Protein AF-A0A528FGC2-F1 (afdb_monomer_lite)

Secondary structure (DSSP, 8-state):
------HHHHHHHHHHHHHHHHHTT-EEEEE--HHHHHHHHTTSTTPPPPPGGG-TTTS---TTTEEEEEEE-TTS-EEEEEEEE-EEETTS-HHHHHHTTTTT-SSHHHHSPTT-------GGGGT--EEE-

pLDDT: mean 93.91, std 6.84, range [42.56, 98.06]

Foldseek 3Di:
DDPPQDPVNVVVVVVVVCVVCVVVQKHKDKFQPLVVVQVLQVPDPPGDHDALLSHPVFADSDPPFKMKMFIAGNVRHTPDIDIDGKDQQQPHFQQVCQQCVNSRGVDCVPRPDPPDGGGDPPPCSRVHHGIDD

Structure (mmCIF, N/CA/C/O backbone):
data_AF-A0A528FGC2-F1
#
_entry.id   AF-A0A528FGC2-F1
#
loop_
_atom_site.group_PDB
_atom_site.id
_atom_site.type_symbol
_atom_site.label_atom_id
_atom_site.label_alt_id
_atom_site.label_comp_id
_atom_site.label_asym_id
_atom_site.label_entity_id
_atom_site.label_seq_id
_atom_site.pdbx_PDB_ins_code
_atom_site.Cartn_x
_atom_site.Cartn_y
_atom_site.Cartn_z
_atom_site.occupancy
_atom_site.B_iso_or_equiv
_atom_site.auth_seq_id
_atom_site.auth_comp_id
_atom_site.auth_asym_id
_atom_site.auth_atom_id
_atom_site.pdbx_PDB_model_num
ATOM 1 N N . MET A 1 1 ? 25.909 4.427 17.693 1.00 42.56 1 MET A N 1
ATOM 2 C CA . MET A 1 1 ? 25.361 3.204 18.307 1.00 42.56 1 MET A CA 1
ATOM 3 C C . MET A 1 1 ? 23.872 3.265 18.046 1.00 42.56 1 MET A C 1
ATOM 5 O O . MET A 1 1 ? 23.234 4.181 18.540 1.00 42.56 1 MET A O 1
ATOM 9 N N . GLN A 1 2 ? 23.382 2.469 17.102 1.00 57.03 2 GLN A N 1
ATOM 10 C CA . GLN A 1 2 ? 21.981 2.506 16.699 1.00 57.03 2 GLN A CA 1
ATOM 11 C C . GLN A 1 2 ? 21.264 1.507 17.596 1.00 57.03 2 GLN A C 1
ATOM 13 O O . GLN A 1 2 ? 21.521 0.309 17.494 1.00 57.03 2 GLN A O 1
ATOM 18 N N . ASP A 1 3 ? 20.479 2.007 18.546 1.00 64.12 3 ASP A N 1
ATOM 19 C CA . ASP A 1 3 ? 19.674 1.143 19.399 1.00 64.12 3 ASP A CA 1
ATOM 20 C C . ASP A 1 3 ? 18.677 0.419 18.493 1.00 64.12 3 ASP A C 1
ATOM 22 O O . ASP A 1 3 ? 17.812 1.033 17.865 1.00 64.12 3 ASP A O 1
ATOM 26 N N . ASN A 1 4 ? 18.869 -0.891 18.346 1.00 78.75 4 ASN A N 1
ATOM 27 C CA . ASN A 1 4 ? 17.993 -1.719 17.536 1.00 78.75 4 ASN A CA 1
ATOM 28 C C . ASN A 1 4 ? 16.627 -1.767 18.221 1.00 78.75 4 ASN A C 1
ATOM 30 O O . ASN A 1 4 ? 16.470 -2.410 19.258 1.00 78.75 4 ASN A O 1
ATOM 34 N N . VAL A 1 5 ? 15.649 -1.078 17.633 1.00 87.88 5 VAL A N 1
ATOM 35 C CA . VAL A 1 5 ? 14.245 -1.157 18.039 1.00 87.88 5 VAL A CA 1
ATOM 36 C C . VAL A 1 5 ? 13.816 -2.625 17.996 1.00 87.88 5 VAL A C 1
ATOM 38 O O . VAL A 1 5 ? 13.922 -3.276 16.955 1.00 87.88 5 VAL A O 1
ATOM 41 N N . THR A 1 6 ? 13.343 -3.164 19.120 1.00 93.12 6 THR A N 1
ATOM 42 C CA . THR A 1 6 ? 12.902 -4.562 19.177 1.00 93.12 6 THR A CA 1
ATOM 43 C C . THR A 1 6 ? 11.455 -4.702 18.710 1.00 93.12 6 THR A C 1
ATOM 45 O O . THR A 1 6 ? 10.667 -3.756 18.765 1.00 93.12 6 THR A O 1
ATOM 48 N N . THR A 1 7 ? 11.051 -5.916 18.323 1.00 93.12 7 THR A N 1
ATOM 49 C CA . THR A 1 7 ? 9.637 -6.221 18.052 1.00 93.12 7 THR A CA 1
ATOM 50 C C . THR A 1 7 ? 8.745 -5.853 19.237 1.00 93.12 7 THR A C 1
ATOM 52 O O . THR A 1 7 ? 7.658 -5.325 19.032 1.00 93.12 7 THR A O 1
ATOM 55 N N . LEU A 1 8 ? 9.216 -6.058 20.474 1.00 94.38 8 LEU A N 1
ATOM 56 C CA . LEU A 1 8 ? 8.468 -5.694 21.675 1.00 94.38 8 LEU A CA 1
ATOM 57 C C . LEU A 1 8 ? 8.260 -4.176 21.786 1.00 94.38 8 LEU A C 1
ATOM 59 O O . LEU A 1 8 ? 7.176 -3.744 22.178 1.00 94.38 8 LEU A O 1
ATOM 63 N N . ASP A 1 9 ? 9.263 -3.370 21.435 1.00 94.88 9 ASP A N 1
ATOM 64 C CA . ASP A 1 9 ? 9.149 -1.907 21.456 1.00 94.88 9 ASP A CA 1
ATOM 65 C C . ASP A 1 9 ? 8.142 -1.416 20.410 1.00 94.88 9 ASP A C 1
ATOM 67 O O . ASP A 1 9 ? 7.272 -0.600 20.722 1.00 94.88 9 ASP A O 1
ATOM 71 N N . ILE A 1 10 ? 8.182 -1.993 19.204 1.00 93.81 10 ILE A N 1
ATOM 72 C CA . ILE A 1 10 ? 7.209 -1.716 18.135 1.00 93.81 10 ILE A CA 1
ATOM 73 C C . ILE A 1 10 ? 5.801 -2.115 18.582 1.00 93.81 10 ILE A C 1
ATOM 75 O O . ILE A 1 10 ? 4.868 -1.323 18.458 1.00 93.81 10 ILE A O 1
ATOM 79 N N . SER A 1 11 ? 5.631 -3.313 19.150 1.00 95.31 11 SER A N 1
ATOM 80 C CA . SER A 1 11 ? 4.328 -3.782 19.632 1.00 95.31 11 SER A CA 1
ATOM 81 C C . SER A 1 11 ? 3.760 -2.869 20.718 1.00 95.31 11 SER A C 1
ATOM 83 O O . SER A 1 11 ? 2.580 -2.533 20.669 1.00 95.31 11 SER A O 1
ATOM 85 N N . LYS A 1 12 ? 4.582 -2.409 21.671 1.00 96.44 12 LYS A N 1
ATOM 86 C CA . LYS A 1 12 ? 4.145 -1.453 22.702 1.00 96.44 12 LYS A CA 1
ATOM 87 C C . LYS A 1 12 ? 3.676 -0.136 22.092 1.00 96.44 12 LYS A C 1
ATOM 89 O O . LYS A 1 12 ? 2.635 0.376 22.500 1.00 96.44 12 LYS A O 1
ATOM 94 N N . PHE A 1 13 ? 4.417 0.390 21.118 1.00 95.75 13 PHE A N 1
ATOM 95 C CA . PHE A 1 13 ? 4.046 1.618 20.421 1.00 95.75 13 PHE A CA 1
ATOM 96 C C . PHE A 1 13 ? 2.714 1.465 19.676 1.00 95.75 13 PHE A C 1
ATOM 98 O O . PHE A 1 13 ? 1.810 2.278 19.870 1.00 95.75 13 PHE A O 1
ATOM 105 N N . ILE A 1 14 ? 2.558 0.394 18.890 1.00 94.31 14 ILE A N 1
ATOM 106 C CA . ILE A 1 14 ? 1.326 0.114 18.139 1.00 94.3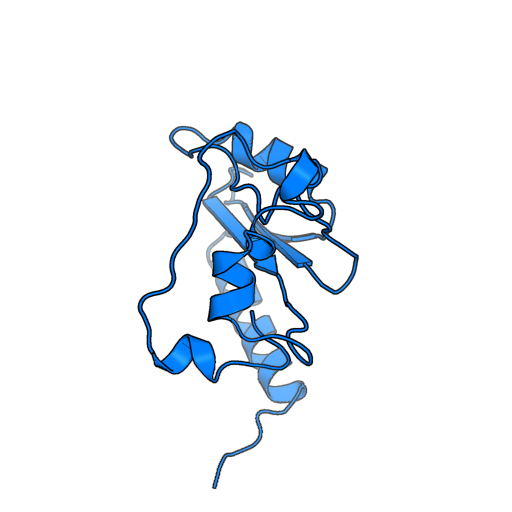1 14 ILE A CA 1
ATOM 107 C C . ILE A 1 14 ? 0.137 -0.047 19.092 1.00 94.31 14 ILE A C 1
ATOM 109 O O . ILE A 1 14 ? -0.899 0.579 18.877 1.00 94.31 14 ILE A O 1
ATOM 113 N N . CYS A 1 15 ? 0.283 -0.814 20.176 1.00 95.75 15 CYS A N 1
ATOM 114 C CA . CYS A 1 15 ? -0.775 -0.981 21.173 1.00 95.75 15 CYS A CA 1
ATOM 115 C C . CYS A 1 15 ? -1.174 0.352 21.819 1.00 95.75 15 CYS A C 1
ATOM 117 O O . CYS A 1 15 ? -2.362 0.632 21.970 1.00 95.75 15 CYS A O 1
ATOM 119 N N . ALA A 1 16 ? -0.202 1.196 22.179 1.00 96.56 16 ALA A N 1
ATOM 120 C CA . ALA A 1 16 ? -0.480 2.504 22.765 1.00 96.56 16 ALA A CA 1
ATOM 121 C C . ALA A 1 16 ? -1.217 3.429 21.782 1.00 96.56 16 ALA A C 1
ATOM 123 O O . ALA A 1 16 ? -2.195 4.075 22.165 1.00 96.56 16 ALA A O 1
ATOM 124 N N . ALA A 1 17 ? -0.789 3.460 20.516 1.00 94.38 17 ALA A N 1
ATOM 125 C CA . ALA A 1 17 ? -1.446 4.230 19.463 1.00 94.38 17 ALA A CA 1
ATOM 126 C C . ALA A 1 17 ? -2.874 3.725 19.191 1.00 94.38 17 ALA A C 1
ATOM 128 O O . ALA A 1 17 ? -3.804 4.528 19.098 1.00 94.38 17 ALA A O 1
ATOM 129 N N . TYR A 1 18 ? -3.066 2.404 19.136 1.00 95.00 18 TYR A N 1
ATOM 130 C CA . TYR A 1 18 ? -4.372 1.775 18.943 1.00 95.00 18 TYR A CA 1
ATOM 131 C C . TYR A 1 18 ? -5.343 2.100 20.088 1.00 95.00 18 TYR A C 1
ATOM 133 O O . TYR A 1 18 ? -6.470 2.533 19.846 1.00 95.00 18 TYR A O 1
ATOM 141 N N . GLU A 1 19 ? -4.902 1.986 21.344 1.00 96.56 19 GLU A N 1
ATOM 142 C CA . GLU A 1 19 ? -5.730 2.346 22.500 1.00 96.56 19 GLU A CA 1
ATOM 143 C C . GLU A 1 19 ? -6.067 3.840 22.538 1.00 96.56 19 GLU A C 1
ATOM 145 O O . GLU A 1 19 ? -7.186 4.217 22.897 1.00 96.56 19 GLU A O 1
ATOM 150 N N . LEU A 1 20 ? -5.126 4.706 22.153 1.00 96.75 20 LEU A N 1
ATOM 151 C CA . LEU A 1 20 ? -5.373 6.143 22.063 1.00 96.75 20 LEU A CA 1
ATOM 152 C C . LEU A 1 20 ? -6.425 6.467 20.995 1.00 96.75 20 LEU A C 1
ATOM 154 O O . LEU A 1 20 ? -7.356 7.231 21.270 1.00 96.75 20 LEU A O 1
ATOM 158 N N . ALA A 1 21 ? -6.313 5.865 19.808 1.00 95.50 21 ALA A N 1
ATOM 159 C CA . ALA A 1 21 ? -7.296 6.005 18.737 1.00 95.50 21 ALA A CA 1
ATOM 160 C C . ALA A 1 21 ? -8.687 5.576 19.221 1.00 95.50 21 ALA A C 1
ATOM 162 O O . ALA A 1 21 ? -9.643 6.353 19.142 1.00 95.50 21 ALA A O 1
ATOM 163 N N . ARG A 1 22 ? -8.777 4.401 19.852 1.00 95.94 22 ARG A N 1
ATOM 164 C CA . ARG A 1 22 ? -10.037 3.854 20.363 1.00 95.94 22 ARG A CA 1
ATOM 165 C C . ARG A 1 22 ? -10.670 4.743 21.436 1.00 95.94 22 ARG A C 1
ATOM 167 O O . ARG A 1 22 ? -11.863 5.031 21.368 1.00 95.94 22 ARG A O 1
ATOM 174 N N . LYS A 1 23 ? -9.882 5.251 22.394 1.00 97.12 23 LYS A N 1
ATOM 175 C CA . LYS A 1 23 ? -10.351 6.214 23.417 1.00 97.12 23 LYS A CA 1
ATOM 176 C C . LYS A 1 23 ? -10.857 7.518 22.799 1.00 97.12 23 LYS A C 1
ATOM 178 O O . LYS A 1 23 ? -11.833 8.093 23.280 1.00 97.12 23 LYS A O 1
ATOM 183 N N . SER A 1 24 ? -10.237 7.942 21.704 1.00 96.00 24 SER A N 1
ATOM 184 C CA . SER A 1 24 ? -10.640 9.126 20.939 1.00 96.00 24 SER A CA 1
ATOM 185 C C . SER A 1 24 ? -11.882 8.882 20.069 1.00 96.00 24 SER A C 1
ATOM 187 O O . SER A 1 24 ? -12.425 9.821 19.500 1.00 96.00 24 SER A O 1
ATOM 189 N N . GLY A 1 25 ? -12.392 7.646 20.015 1.00 96.75 25 GLY A N 1
ATOM 190 C CA . GLY A 1 25 ? -13.562 7.266 19.224 1.00 96.75 25 GLY A CA 1
ATOM 191 C C . GLY A 1 25 ? -13.249 6.834 17.792 1.00 96.75 25 GLY A C 1
ATOM 192 O O . GLY A 1 25 ? -14.178 6.758 16.995 1.00 96.75 25 GLY A O 1
ATOM 193 N N . LEU A 1 26 ? -11.980 6.566 17.475 1.00 97.56 26 LEU A N 1
ATOM 194 C CA . LEU A 1 26 ? -11.543 6.047 16.183 1.00 97.56 26 LEU A CA 1
ATOM 195 C C . LEU A 1 26 ? -11.329 4.529 16.274 1.00 97.56 26 LEU A C 1
ATOM 197 O O . LEU A 1 26 ? -10.443 4.053 16.983 1.00 97.56 26 LEU A O 1
ATOM 201 N N . HIS A 1 27 ? -12.130 3.770 15.536 1.00 97.06 27 HIS A N 1
ATOM 202 C CA . HIS A 1 27 ? -12.020 2.324 15.393 1.00 97.06 27 HIS A CA 1
ATOM 203 C C . HIS A 1 27 ? -11.141 2.003 14.190 1.00 97.06 27 HIS A C 1
ATOM 205 O O . HIS A 1 27 ? -11.499 2.314 13.054 1.00 97.06 27 HIS A O 1
ATOM 211 N N . ILE A 1 28 ? -9.981 1.404 14.445 1.00 96.56 28 ILE A N 1
ATOM 212 C CA . ILE A 1 28 ? -9.012 1.053 13.409 1.00 96.56 28 ILE A CA 1
ATOM 213 C C . ILE A 1 28 ? -9.235 -0.396 12.975 1.00 96.56 28 ILE A C 1
ATOM 215 O O . ILE A 1 28 ? -9.323 -1.296 13.805 1.00 96.56 28 ILE A O 1
ATOM 219 N N . THR A 1 29 ? -9.283 -0.607 11.666 1.00 96.00 29 THR A N 1
ATOM 220 C CA . THR A 1 29 ? -9.311 -1.920 11.014 1.00 96.00 29 THR A CA 1
ATOM 221 C C . THR A 1 29 ? -8.153 -2.013 10.032 1.00 96.00 29 THR A C 1
ATOM 223 O O . THR A 1 29 ? -7.797 -1.010 9.411 1.00 96.00 29 THR A O 1
ATOM 226 N N . MET A 1 30 ? -7.559 -3.198 9.916 1.00 95.62 30 MET A N 1
ATOM 227 C CA . MET A 1 30 ? -6.498 -3.495 8.956 1.00 95.62 30 MET A CA 1
ATOM 228 C C . MET A 1 30 ? -6.941 -4.637 8.053 1.00 95.62 30 MET A C 1
ATOM 230 O O . MET A 1 30 ? -7.647 -5.534 8.514 1.00 95.62 30 MET A O 1
ATOM 234 N N . GLY A 1 31 ? -6.485 -4.625 6.808 1.00 95.19 31 GLY A N 1
ATOM 235 C CA . GLY A 1 31 ? -6.733 -5.711 5.870 1.00 95.19 31 GLY A CA 1
ATOM 236 C C . GLY A 1 31 ? -5.761 -5.694 4.701 1.00 95.19 31 GLY A C 1
ATOM 237 O O . GLY A 1 31 ? -4.916 -4.806 4.585 1.00 95.19 31 GLY A O 1
ATOM 238 N N . ASP A 1 32 ? -5.874 -6.707 3.856 1.00 95.31 32 ASP A N 1
ATOM 239 C CA . ASP A 1 32 ? -5.053 -6.928 2.665 1.00 95.31 32 ASP A CA 1
ATOM 240 C C . ASP A 1 32 ? -5.894 -7.192 1.400 1.00 95.31 32 ASP A C 1
ATOM 242 O O . ASP A 1 32 ? -5.338 -7.279 0.307 1.00 95.31 32 ASP A O 1
ATOM 246 N N . ASP A 1 33 ? -7.231 -7.224 1.504 1.00 95.56 33 ASP A N 1
ATOM 247 C CA . ASP A 1 33 ? -8.129 -7.197 0.342 1.00 95.56 33 ASP A CA 1
ATOM 248 C C . ASP A 1 33 ? -8.181 -5.778 -0.246 1.00 95.56 33 ASP A C 1
ATOM 250 O O . ASP A 1 33 ? -8.896 -4.895 0.236 1.00 95.56 33 ASP A O 1
ATOM 254 N N . PHE A 1 34 ? -7.407 -5.534 -1.302 1.00 97.06 34 PHE A N 1
ATOM 255 C CA . PHE A 1 34 ? -7.391 -4.234 -1.968 1.00 97.06 34 PHE A CA 1
ATOM 256 C C . PHE A 1 34 ? -8.621 -3.967 -2.845 1.00 97.06 34 PHE A C 1
ATOM 258 O O . PHE A 1 34 ? -8.886 -2.804 -3.150 1.00 97.06 34 PHE A O 1
ATOM 265 N N . GLU A 1 35 ? -9.428 -4.979 -3.180 1.00 96.81 35 GLU A N 1
ATOM 266 C CA . GLU A 1 35 ? -10.745 -4.738 -3.777 1.00 96.81 35 GLU A CA 1
ATOM 267 C C . GLU A 1 35 ? -11.691 -4.112 -2.744 1.00 96.81 35 GLU A C 1
ATOM 269 O O . GLU A 1 35 ? -12.470 -3.211 -3.064 1.00 96.81 35 GLU A O 1
ATOM 274 N N . GLU A 1 36 ? -11.614 -4.540 -1.479 1.00 97.06 36 GLU A N 1
ATOM 275 C CA . GLU A 1 36 ? -12.324 -3.877 -0.379 1.00 97.06 36 GLU A CA 1
ATOM 276 C C . GLU A 1 36 ? -11.850 -2.438 -0.189 1.00 97.06 36 GLU A C 1
ATOM 278 O O . GLU A 1 36 ? -12.679 -1.524 -0.131 1.00 97.06 36 GLU A O 1
ATOM 283 N N . TYR A 1 37 ? -10.532 -2.227 -0.152 1.00 97.38 37 TYR A N 1
ATOM 284 C CA . TYR A 1 37 ? -9.954 -0.894 -0.004 1.00 97.38 37 TYR A CA 1
ATOM 285 C C . TYR A 1 37 ? -10.457 0.071 -1.081 1.00 97.38 37 TYR A C 1
ATOM 287 O O . TYR A 1 37 ? -10.978 1.135 -0.744 1.00 97.38 37 TYR A O 1
ATOM 295 N N . VAL A 1 38 ? -10.379 -0.324 -2.359 1.00 97.62 38 VAL A N 1
ATOM 296 C CA . VAL A 1 38 ? -10.852 0.490 -3.490 1.00 97.62 38 VAL A CA 1
ATOM 297 C C . VAL A 1 38 ? -12.343 0.809 -3.347 1.00 97.62 38 VAL A C 1
ATOM 299 O O . VAL A 1 38 ? -12.718 1.983 -3.407 1.00 97.62 38 VAL A O 1
ATOM 302 N N . ARG A 1 39 ? -13.191 -0.191 -3.048 1.00 97.50 39 ARG A N 1
ATOM 303 C CA . ARG A 1 39 ? -14.638 0.016 -2.825 1.00 97.50 39 ARG A CA 1
ATOM 304 C C . ARG A 1 39 ? -14.934 1.022 -1.714 1.00 97.50 39 ARG A C 1
ATOM 306 O O . ARG A 1 39 ? -15.902 1.776 -1.827 1.00 97.50 39 ARG A O 1
ATOM 313 N N . ILE A 1 40 ? -14.153 1.012 -0.632 1.00 97.19 40 ILE A N 1
ATOM 314 C CA . ILE A 1 40 ? -14.301 1.966 0.472 1.00 97.19 40 ILE A CA 1
ATOM 315 C C . ILE A 1 40 ? -13.886 3.362 0.008 1.00 97.19 40 ILE A C 1
ATOM 317 O O . ILE A 1 40 ? -14.644 4.316 0.184 1.00 97.19 40 ILE A O 1
ATOM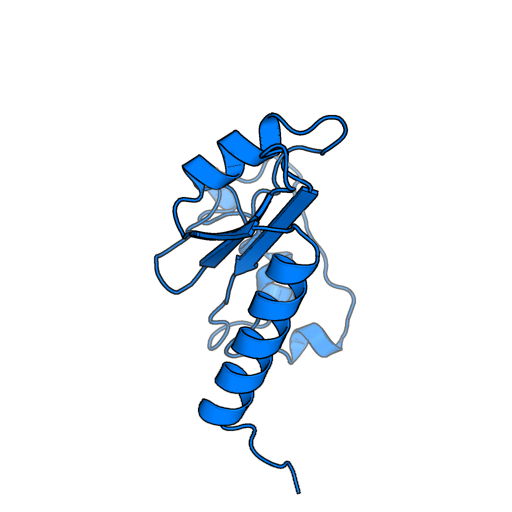 321 N N . THR A 1 41 ? -12.701 3.491 -0.591 1.00 97.12 41 THR A N 1
ATOM 322 C CA . THR A 1 41 ? -12.127 4.791 -0.951 1.00 97.12 41 THR A CA 1
ATOM 323 C C . THR A 1 41 ? -12.875 5.510 -2.066 1.00 97.12 41 THR A C 1
ATOM 325 O O . THR A 1 41 ? -12.977 6.732 -2.008 1.00 97.12 41 THR A O 1
ATOM 328 N N . ASP A 1 42 ? -13.442 4.780 -3.028 1.00 96.50 42 ASP A N 1
ATOM 329 C CA . ASP A 1 42 ? -14.181 5.355 -4.163 1.00 96.50 42 ASP A CA 1
ATOM 330 C C . ASP A 1 42 ? -15.489 6.033 -3.739 1.00 96.50 42 ASP A C 1
ATOM 332 O O . ASP A 1 42 ? -16.031 6.875 -4.453 1.00 96.50 42 ASP A O 1
ATOM 336 N N . ARG A 1 43 ? -16.010 5.684 -2.558 1.00 95.31 43 ARG A N 1
ATOM 337 C CA . ARG A 1 43 ? -17.233 6.275 -2.000 1.00 95.31 43 ARG A CA 1
ATOM 338 C C . ARG A 1 43 ? -16.961 7.526 -1.165 1.00 95.31 43 ARG A C 1
ATOM 340 O O . ARG A 1 43 ? -17.915 8.138 -0.688 1.00 95.31 43 ARG A O 1
ATOM 347 N N . LEU A 1 44 ? -15.695 7.895 -0.949 1.00 96.19 44 LEU A N 1
ATOM 348 C CA . LEU A 1 44 ? -15.336 9.017 -0.083 1.00 96.19 44 LEU A CA 1
ATOM 349 C C . LEU A 1 44 ? -15.498 10.355 -0.818 1.00 96.19 44 LEU A C 1
ATOM 351 O O . LEU A 1 44 ? -14.818 10.591 -1.820 1.00 96.19 44 LEU A O 1
ATOM 355 N N . PRO A 1 45 ? -16.347 11.271 -0.315 1.00 94.88 45 PRO A N 1
ATOM 356 C CA . PRO A 1 45 ? -16.538 12.573 -0.939 1.00 94.88 45 PRO A CA 1
ATOM 357 C C . PRO A 1 45 ? -15.223 13.351 -1.042 1.00 94.88 45 PRO A C 1
ATOM 359 O O . PRO A 1 45 ? -14.500 13.505 -0.060 1.00 94.88 45 PRO A O 1
ATOM 362 N N . GLY A 1 46 ? -14.920 13.861 -2.237 1.00 93.38 46 GLY A N 1
ATOM 363 C CA . GLY A 1 46 ? -13.738 14.692 -2.483 1.00 93.38 46 GLY A CA 1
ATOM 364 C C . GLY A 1 46 ? -12.404 13.940 -2.543 1.00 93.38 46 GLY A C 1
ATOM 365 O O . GLY A 1 46 ? -11.373 14.577 -2.754 1.00 93.38 46 GLY A O 1
ATOM 366 N N . LYS A 1 47 ? -12.390 12.609 -2.394 1.00 93.88 47 LYS A N 1
ATOM 367 C CA . LYS A 1 47 ? -11.180 11.804 -2.578 1.00 93.88 47 LYS A CA 1
ATOM 368 C C . LYS A 1 47 ? -11.006 11.448 -4.057 1.00 93.88 47 LYS A C 1
ATOM 370 O O . LYS A 1 47 ? -11.926 10.941 -4.690 1.00 93.88 47 LYS A O 1
ATOM 375 N N . SER A 1 48 ? -9.814 11.692 -4.601 1.00 94.62 48 SER A N 1
ATOM 376 C CA . SER A 1 48 ? -9.444 11.193 -5.931 1.00 94.62 48 SER A CA 1
ATOM 377 C C . SER A 1 48 ? -9.425 9.659 -5.961 1.00 94.62 48 SER A C 1
ATOM 379 O O . SER A 1 48 ? -9.161 9.047 -4.920 1.00 94.62 48 SER A O 1
ATOM 381 N N . PRO A 1 49 ? -9.619 9.037 -7.138 1.00 94.69 49 PRO A N 1
ATOM 382 C CA . PRO A 1 49 ? -9.505 7.590 -7.285 1.00 94.69 49 PRO A CA 1
ATOM 383 C C . PRO A 1 49 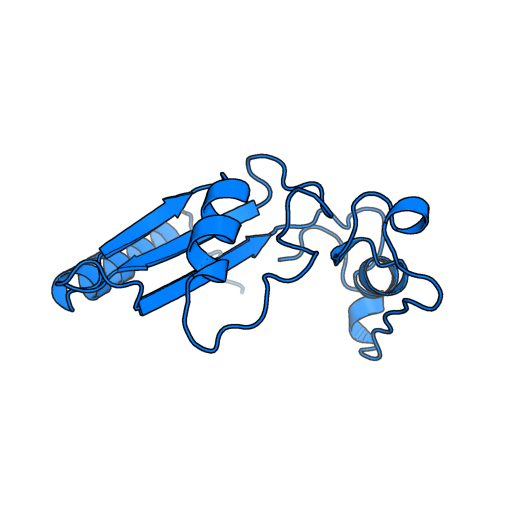? -8.205 7.047 -6.692 1.00 94.69 49 PRO A C 1
ATOM 385 O O . PRO A 1 49 ? -7.163 7.711 -6.731 1.00 94.69 49 PRO A O 1
ATOM 388 N N . THR A 1 50 ? -8.265 5.829 -6.158 1.00 96.25 50 THR A N 1
ATOM 389 C CA . THR A 1 50 ? -7.082 5.166 -5.602 1.00 96.25 50 THR A CA 1
ATOM 390 C C . THR A 1 50 ? -5.986 5.039 -6.658 1.00 96.25 50 THR A C 1
ATOM 392 O O . THR A 1 50 ? -6.235 4.669 -7.808 1.00 96.25 50 THR A O 1
ATOM 395 N N . TYR A 1 51 ? -4.760 5.393 -6.269 1.00 93.50 51 TYR A N 1
ATOM 396 C CA . TYR A 1 51 ? -3.614 5.390 -7.170 1.00 93.50 51 TYR A CA 1
ATOM 397 C C . TYR A 1 51 ? -3.288 3.970 -7.665 1.00 93.50 51 TYR A C 1
ATOM 399 O O . TYR A 1 51 ? -3.462 3.016 -6.905 1.00 93.50 51 TYR A O 1
ATOM 407 N N . PRO A 1 52 ? -2.760 3.815 -8.898 1.00 94.50 52 PRO A N 1
ATOM 408 C CA . PRO A 1 52 ? -2.488 2.507 -9.507 1.00 94.50 52 PRO A CA 1
ATOM 409 C C . PRO A 1 52 ? -1.641 1.546 -8.658 1.00 94.50 52 PRO A C 1
ATOM 411 O O . PRO A 1 52 ? -1.873 0.339 -8.689 1.00 94.50 52 PRO A O 1
ATOM 414 N N . HIS A 1 53 ? -0.714 2.065 -7.846 1.00 93.75 53 HIS A N 1
ATOM 415 C CA . HIS A 1 53 ? 0.135 1.255 -6.965 1.00 93.75 53 HIS A CA 1
ATOM 416 C C . HIS A 1 53 ? -0.636 0.537 -5.840 1.00 93.75 53 HIS A C 1
ATOM 418 O O . HIS A 1 53 ? -0.101 -0.397 -5.254 1.00 93.75 53 HIS A O 1
ATOM 424 N N . PHE A 1 54 ? -1.886 0.932 -5.554 1.00 96.00 54 PHE A N 1
ATOM 425 C CA . PHE A 1 54 ? -2.793 0.269 -4.604 1.00 96.00 54 PHE A CA 1
ATOM 426 C C . PHE A 1 54 ? -4.077 -0.255 -5.260 1.00 96.00 54 PHE A C 1
ATOM 428 O O . PHE A 1 54 ? -5.035 -0.568 -4.553 1.00 96.00 54 PHE A O 1
ATOM 435 N N . ARG A 1 55 ? -4.129 -0.355 -6.596 1.00 95.06 55 ARG A N 1
ATOM 436 C CA . ARG A 1 55 ? -5.259 -1.004 -7.267 1.00 95.06 55 ARG A CA 1
ATOM 437 C C . ARG A 1 55 ? -4.898 -2.418 -7.732 1.00 95.06 55 ARG A C 1
ATOM 439 O O . ARG A 1 55 ? -3.897 -2.575 -8.437 1.00 95.06 55 ARG A O 1
ATOM 446 N N . PRO A 1 56 ? -5.721 -3.429 -7.409 1.00 93.88 56 PRO A N 1
ATOM 447 C CA . PRO A 1 56 ? -5.454 -4.821 -7.774 1.00 93.88 56 PRO A CA 1
ATOM 448 C C . PRO A 1 56 ? -5.566 -5.087 -9.285 1.00 93.88 56 PRO A C 1
ATOM 450 O O . PRO A 1 56 ? -4.992 -6.046 -9.789 1.00 93.88 56 PRO A O 1
ATOM 453 N N . ASP A 1 57 ? -6.247 -4.221 -10.043 1.00 93.25 57 ASP A N 1
ATOM 454 C CA . ASP A 1 57 ? -6.326 -4.313 -11.507 1.00 93.25 57 ASP A CA 1
ATOM 455 C C . ASP A 1 57 ? -5.058 -3.801 -12.226 1.00 93.25 57 ASP A C 1
ATOM 457 O O . ASP A 1 57 ? -4.847 -4.098 -13.412 1.00 93.25 57 ASP A O 1
ATOM 461 N N . CYS A 1 58 ? -4.212 -3.043 -11.519 1.00 93.19 58 CYS A N 1
ATOM 462 C CA . CYS A 1 58 ? -2.964 -2.466 -12.019 1.00 93.19 58 CYS A CA 1
ATOM 463 C C . CYS A 1 58 ? -1.716 -3.160 -11.473 1.00 93.19 58 CYS A C 1
ATOM 465 O O . CYS A 1 58 ? -0.782 -3.391 -12.241 1.00 93.19 58 CYS A O 1
ATOM 467 N N . SER A 1 59 ? -1.688 -3.451 -10.172 1.00 91.38 59 SER A N 1
ATOM 468 C CA . SER A 1 59 ? -0.483 -3.815 -9.424 1.00 91.38 59 SER A CA 1
ATOM 469 C C . SER A 1 59 ? -0.612 -5.150 -8.702 1.00 91.38 59 SER A C 1
ATOM 471 O O . SER A 1 59 ? -1.670 -5.492 -8.181 1.00 91.38 59 SER A O 1
ATOM 473 N N . ASP A 1 60 ? 0.515 -5.853 -8.574 1.00 88.69 60 ASP A N 1
ATOM 474 C CA . ASP A 1 60 ? 0.604 -7.085 -7.790 1.00 88.69 60 ASP A CA 1
ATOM 475 C C . ASP A 1 60 ? 0.663 -6.772 -6.288 1.00 88.69 60 ASP A C 1
ATOM 477 O O . ASP A 1 60 ? 1.723 -6.472 -5.720 1.00 88.69 60 ASP A O 1
ATOM 481 N N . LEU A 1 61 ? -0.497 -6.847 -5.638 1.00 90.44 61 LEU A N 1
ATOM 482 C CA . LEU A 1 61 ? -0.696 -6.597 -4.208 1.00 90.44 61 LEU A CA 1
ATOM 483 C C . LEU A 1 61 ? -0.721 -7.921 -3.442 1.00 90.44 61 LEU A C 1
ATOM 485 O O . LEU A 1 61 ? -1.742 -8.352 -2.918 1.00 90.44 61 LEU A O 1
ATOM 489 N N . LEU A 1 62 ? 0.425 -8.606 -3.445 1.00 83.31 62 LEU A N 1
ATOM 490 C CA . LEU A 1 62 ? 0.557 -9.928 -2.836 1.00 83.31 62 LEU A CA 1
ATOM 491 C C . LEU A 1 62 ? 0.389 -9.875 -1.303 1.00 83.31 62 LEU A C 1
ATOM 493 O O . LEU A 1 62 ? 0.891 -8.935 -0.670 1.00 83.31 62 LEU A O 1
ATOM 497 N N . PRO A 1 63 ? -0.206 -10.918 -0.689 1.00 83.12 63 PRO A N 1
ATOM 498 C CA . PRO A 1 63 ? -0.279 -11.044 0.764 1.00 83.12 63 PRO A CA 1
ATOM 499 C C . PRO A 1 63 ? 1.093 -10.884 1.426 1.00 83.12 63 PRO A C 1
ATOM 501 O O . PRO A 1 63 ? 2.102 -11.408 0.946 1.00 83.12 63 PRO A O 1
ATOM 504 N N . GLY A 1 64 ? 1.140 -10.131 2.525 1.00 84.75 64 GLY A N 1
ATOM 505 C CA . GLY A 1 64 ? 2.374 -9.842 3.266 1.00 84.75 64 GLY A CA 1
ATOM 506 C C . GLY A 1 64 ? 3.288 -8.784 2.634 1.00 84.75 64 GLY A C 1
ATOM 507 O O . GLY A 1 64 ? 4.275 -8.404 3.260 1.00 84.75 64 GLY A O 1
ATOM 508 N N . LYS A 1 65 ? 2.969 -8.279 1.433 1.00 89.50 65 LYS A N 1
ATOM 509 C CA . LYS A 1 65 ? 3.701 -7.171 0.791 1.00 89.50 65 LYS A CA 1
ATOM 510 C C . LYS A 1 65 ? 2.940 -5.856 0.802 1.00 89.50 65 LYS A C 1
ATOM 512 O O . LYS A 1 65 ? 3.548 -4.815 0.593 1.00 89.50 65 LYS A O 1
ATOM 517 N N . ALA A 1 66 ? 1.635 -5.881 1.030 1.00 94.88 66 ALA A N 1
ATOM 518 C CA . ALA A 1 66 ? 0.824 -4.684 1.131 1.00 94.88 66 ALA A CA 1
ATOM 519 C C . ALA A 1 66 ? -0.305 -4.896 2.137 1.00 94.88 66 ALA A C 1
ATOM 521 O O . ALA A 1 66 ? -0.759 -6.020 2.345 1.00 94.88 66 ALA A O 1
ATOM 522 N N . PHE A 1 67 ? -0.738 -3.811 2.763 1.00 95.94 67 PHE A N 1
ATOM 523 C CA . PHE A 1 67 ? -1.897 -3.791 3.643 1.00 95.94 67 PHE A CA 1
ATOM 524 C C . PHE A 1 67 ? -2.502 -2.389 3.655 1.00 95.94 67 PHE A C 1
ATOM 526 O O . PHE A 1 67 ? -1.872 -1.405 3.257 1.00 95.94 67 PHE A O 1
ATOM 533 N N . TRP A 1 68 ? -3.724 -2.287 4.149 1.00 97.25 68 TRP A N 1
ATOM 534 C CA . TRP A 1 68 ? -4.405 -1.026 4.370 1.00 97.25 68 TRP A CA 1
ATOM 535 C C . TRP A 1 68 ? -4.877 -0.893 5.812 1.00 97.25 68 TRP A C 1
ATOM 537 O O . TRP A 1 68 ? -5.001 -1.867 6.555 1.00 97.25 68 TRP A O 1
ATOM 547 N N . ILE A 1 69 ? -5.139 0.350 6.201 1.00 97.06 69 ILE A N 1
ATOM 548 C CA . ILE A 1 69 ? -5.693 0.760 7.483 1.00 97.06 69 ILE A CA 1
ATOM 549 C C . ILE A 1 69 ? -6.904 1.652 7.198 1.00 97.06 69 ILE A C 1
ATOM 551 O O . ILE A 1 69 ? -6.795 2.651 6.483 1.00 97.06 69 ILE A O 1
ATOM 555 N N . ILE A 1 70 ? -8.052 1.322 7.787 1.00 97.94 70 ILE A N 1
ATOM 556 C CA . ILE A 1 70 ? -9.259 2.155 7.773 1.00 97.94 70 ILE A CA 1
ATOM 557 C C . ILE A 1 70 ? -9.614 2.521 9.210 1.00 97.94 70 ILE A C 1
ATOM 559 O O . ILE A 1 70 ? -9.802 1.643 10.053 1.00 97.94 70 ILE A O 1
ATOM 563 N N . GLY A 1 71 ? -9.726 3.820 9.477 1.00 97.56 71 GLY A N 1
ATOM 564 C CA . GLY A 1 71 ? -10.230 4.364 10.732 1.00 97.56 71 GLY A CA 1
ATOM 565 C C . GLY A 1 71 ? -11.662 4.864 10.568 1.00 97.56 71 GLY A C 1
ATOM 566 O O . GLY A 1 71 ? -11.917 5.716 9.714 1.00 97.56 71 GLY A O 1
ATOM 567 N N . ARG A 1 72 ? -12.584 4.365 11.394 1.00 98.06 72 ARG A N 1
ATOM 568 C CA . ARG A 1 72 ? -13.983 4.815 11.447 1.00 98.06 72 ARG A CA 1
ATOM 569 C C . ARG A 1 72 ? -14.281 5.539 12.752 1.00 98.06 72 ARG A C 1
ATOM 571 O O . ARG A 1 72 ? -13.780 5.141 13.800 1.00 98.06 72 ARG A O 1
ATOM 578 N N . ASP A 1 73 ? -15.054 6.614 12.692 1.00 97.62 73 ASP A N 1
ATOM 579 C CA . ASP A 1 73 ? -15.467 7.356 13.884 1.00 97.62 73 ASP A CA 1
ATOM 580 C C . ASP A 1 73 ? -16.549 6.601 14.692 1.00 97.62 73 ASP A C 1
ATOM 582 O O . ASP A 1 73 ? -16.844 5.428 14.452 1.00 97.62 73 ASP A O 1
ATOM 586 N N . ARG A 1 74 ? -17.141 7.264 15.693 1.00 97.00 74 ARG A N 1
ATOM 587 C CA . ARG A 1 74 ? -18.193 6.677 16.545 1.00 97.00 74 ARG A CA 1
ATOM 588 C C . ARG A 1 74 ? -19.519 6.439 15.819 1.00 97.00 74 ARG A C 1
ATOM 590 O O . ARG A 1 74 ? -20.358 5.715 16.341 1.00 97.00 74 ARG A O 1
ATOM 597 N N . GLU A 1 75 ? -19.710 7.058 14.661 1.00 97.25 75 GLU A N 1
ATOM 598 C CA . GLU A 1 75 ? -20.889 6.916 13.805 1.00 97.25 75 GLU A CA 1
ATOM 599 C C . GLU A 1 75 ? -20.613 5.965 12.628 1.00 97.25 75 GLU A C 1
ATOM 601 O O . GLU A 1 75 ? -21.373 5.938 11.665 1.00 97.25 75 GLU A O 1
ATOM 606 N N . ASP A 1 76 ? -19.520 5.194 12.699 1.00 96.00 76 ASP A N 1
ATOM 607 C CA . ASP A 1 76 ? -19.056 4.272 11.657 1.00 96.00 76 ASP A CA 1
ATOM 608 C C . ASP A 1 76 ? -18.674 4.961 10.329 1.00 96.00 76 ASP A C 1
ATOM 610 O O . ASP A 1 76 ? -18.519 4.326 9.283 1.00 96.00 76 ASP A O 1
ATOM 614 N N . ARG A 1 77 ? -18.454 6.283 10.345 1.00 96.75 77 ARG A N 1
ATOM 615 C CA . ARG A 1 77 ? -18.012 7.024 9.157 1.00 96.75 77 ARG A CA 1
ATOM 616 C C . ARG A 1 77 ? -16.510 6.892 8.991 1.00 96.75 77 ARG A C 1
ATOM 618 O O . ARG A 1 77 ? -15.755 7.028 9.952 1.00 96.75 77 ARG A O 1
ATOM 625 N N . VAL A 1 78 ? -16.054 6.694 7.757 1.00 97.50 78 VAL A N 1
ATOM 626 C CA . VAL A 1 78 ? -14.622 6.651 7.438 1.00 97.50 78 VAL A CA 1
ATOM 627 C C . VAL A 1 78 ? -13.996 8.022 7.699 1.00 97.50 78 VAL A C 1
ATOM 629 O O . VAL A 1 78 ? -14.287 8.992 7.004 1.00 97.50 78 VAL A O 1
ATOM 632 N N . ALA A 1 79 ? -13.119 8.080 8.697 1.00 96.00 79 ALA A N 1
ATOM 633 C CA . ALA A 1 79 ? -12.384 9.276 9.099 1.00 96.00 79 ALA A CA 1
ATOM 634 C C . ALA A 1 79 ? -10.908 9.220 8.675 1.00 96.00 79 ALA A C 1
ATOM 636 O O . ALA A 1 79 ? -10.243 10.251 8.589 1.00 96.00 79 ALA A O 1
ATOM 637 N N . HIS A 1 80 ? -10.384 8.021 8.408 1.00 95.69 80 HIS A N 1
ATOM 638 C CA . HIS A 1 80 ? -9.003 7.814 7.994 1.00 95.69 80 HIS A CA 1
ATOM 639 C C . HIS A 1 80 ? -8.886 6.630 7.035 1.00 95.69 80 HIS A C 1
ATOM 641 O O . HIS A 1 80 ? -9.503 5.588 7.253 1.00 95.69 80 HIS A O 1
ATOM 647 N N . VAL A 1 81 ? -8.051 6.783 6.008 1.00 97.06 81 VAL A N 1
ATOM 648 C CA . VAL A 1 81 ? -7.638 5.700 5.114 1.00 97.06 81 VAL A CA 1
ATOM 649 C C . VAL A 1 81 ? -6.137 5.801 4.869 1.00 97.06 81 VAL A C 1
ATOM 651 O O . VAL A 1 81 ? -5.626 6.887 4.596 1.00 97.06 81 VAL A O 1
ATOM 654 N N . GLN A 1 82 ? -5.444 4.672 4.918 1.00 95.94 82 GLN A N 1
ATOM 655 C CA . GLN A 1 82 ? -4.035 4.553 4.562 1.00 95.94 82 GLN A CA 1
ATOM 656 C C . GLN A 1 82 ? -3.815 3.203 3.886 1.00 95.94 82 GLN A C 1
ATOM 658 O O . GLN A 1 82 ? -4.424 2.212 4.269 1.00 95.94 82 GLN A O 1
ATOM 663 N N . ALA A 1 83 ? -2.957 3.170 2.877 1.00 96.25 83 ALA A N 1
ATOM 664 C CA . ALA A 1 83 ? -2.452 1.942 2.287 1.00 96.25 83 ALA A CA 1
ATOM 665 C C . ALA A 1 83 ? -0.927 2.013 2.282 1.00 96.25 83 ALA A C 1
ATOM 667 O O . ALA A 1 83 ? -0.353 3.096 2.155 1.00 96.25 83 ALA A O 1
ATOM 668 N N . MET A 1 84 ? -0.288 0.871 2.494 1.00 95.31 84 MET A N 1
ATOM 669 C CA . MET A 1 84 ? 1.160 0.736 2.571 1.00 95.31 84 MET A CA 1
ATOM 670 C C . MET A 1 84 ? 1.585 -0.502 1.794 1.00 95.31 84 MET A C 1
ATOM 672 O O . MET A 1 84 ? 0.881 -1.514 1.778 1.00 95.31 84 MET A O 1
ATOM 676 N N . ARG A 1 85 ? 2.748 -0.420 1.153 1.00 94.81 85 ARG A N 1
ATOM 677 C CA . ARG A 1 85 ? 3.343 -1.510 0.383 1.00 94.81 85 ARG A CA 1
ATOM 678 C C . ARG A 1 85 ? 4.836 -1.546 0.645 1.00 94.81 85 ARG A C 1
ATOM 680 O O . ARG A 1 85 ? 5.454 -0.508 0.816 1.00 94.81 85 ARG A O 1
ATOM 687 N N . LEU A 1 86 ? 5.386 -2.749 0.694 1.00 94.25 86 LEU A N 1
ATOM 688 C CA . LEU A 1 86 ? 6.804 -3.013 0.837 1.00 94.25 86 LEU A CA 1
ATOM 689 C C . LEU A 1 86 ? 7.314 -3.657 -0.452 1.00 94.25 86 LEU A C 1
ATOM 691 O O . LEU A 1 86 ? 6.855 -4.726 -0.868 1.00 94.25 86 LEU A O 1
ATOM 695 N N . TYR A 1 87 ? 8.282 -3.000 -1.068 1.00 93.81 87 TYR A N 1
ATOM 696 C CA . TYR A 1 87 ? 8.980 -3.448 -2.257 1.00 93.81 87 TYR A CA 1
ATOM 697 C C . TYR A 1 87 ? 10.273 -4.156 -1.885 1.00 93.81 87 TYR A C 1
ATOM 699 O O . TYR A 1 87 ? 11.000 -3.719 -0.997 1.00 93.81 87 TYR A O 1
ATOM 707 N N . ASP A 1 88 ? 10.579 -5.225 -2.615 1.00 94.31 88 ASP A N 1
ATOM 708 C CA . ASP A 1 88 ? 11.908 -5.828 -2.627 1.00 94.31 88 ASP A CA 1
ATOM 709 C C . ASP A 1 88 ? 12.642 -5.348 -3.880 1.00 94.31 88 ASP A C 1
ATOM 711 O O . ASP A 1 88 ? 12.408 -5.832 -4.988 1.00 94.31 88 ASP A O 1
ATOM 715 N N . LEU A 1 89 ? 13.495 -4.347 -3.686 1.00 96.44 89 LEU A N 1
ATOM 716 C CA . LEU A 1 89 ? 14.365 -3.751 -4.692 1.00 96.44 89 LEU A CA 1
ATOM 717 C C . LEU A 1 89 ? 15.805 -4.253 -4.509 1.00 96.44 89 LEU A C 1
ATOM 719 O O . LEU A 1 89 ? 16.765 -3.501 -4.629 1.00 96.44 89 LEU A O 1
ATOM 723 N N . SER A 1 90 ? 16.006 -5.518 -4.139 1.00 96.56 90 SER A N 1
ATOM 724 C CA . SER A 1 90 ? 17.356 -6.097 -4.023 1.00 96.56 90 SER A CA 1
ATOM 725 C C . SER A 1 90 ? 18.103 -6.177 -5.361 1.00 96.56 90 SER A C 1
ATOM 727 O O . SER A 1 90 ? 19.332 -6.226 -5.374 1.00 96.56 90 SER A O 1
ATOM 729 N N . THR A 1 91 ? 17.382 -6.158 -6.487 1.00 96.44 91 THR A N 1
ATOM 730 C CA . THR A 1 91 ? 17.947 -6.288 -7.842 1.00 96.44 91 THR A CA 1
ATOM 731 C C . THR A 1 91 ? 17.812 -5.029 -8.703 1.00 96.44 91 THR A C 1
ATOM 733 O O . THR A 1 91 ? 18.142 -5.074 -9.883 1.00 96.44 91 THR A O 1
ATOM 736 N N . THR A 1 92 ? 17.284 -3.930 -8.162 1.00 97.31 92 THR A N 1
ATOM 737 C CA . THR A 1 92 ? 17.059 -2.659 -8.875 1.00 97.31 92 THR A CA 1
ATOM 738 C C . THR A 1 92 ? 17.122 -1.501 -7.881 1.00 97.31 92 THR A C 1
ATOM 740 O O . THR A 1 92 ? 17.049 -1.718 -6.677 1.00 97.31 92 THR A O 1
ATOM 743 N N . SER A 1 93 ? 17.267 -0.269 -8.345 1.00 97.94 93 SER A N 1
ATOM 744 C CA . SER A 1 93 ? 17.20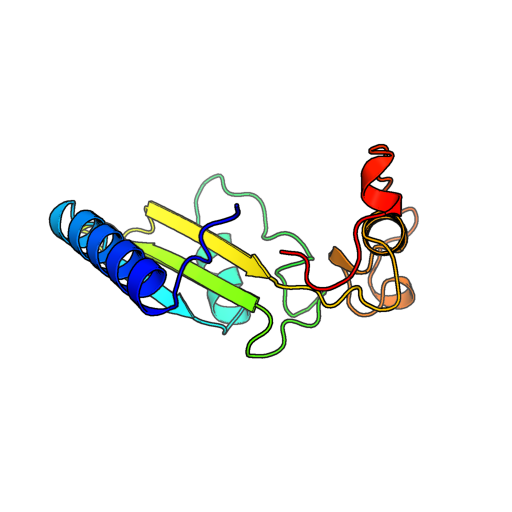3 0.920 -7.493 1.00 97.94 93 SER A CA 1
ATOM 745 C C . SER A 1 93 ? 15.785 1.489 -7.419 1.00 97.94 93 SER A C 1
ATOM 747 O O . SER A 1 93 ? 14.943 1.241 -8.284 1.00 97.94 93 SER A O 1
ATOM 749 N N . LEU A 1 94 ? 15.509 2.309 -6.401 1.00 97.56 94 LEU A N 1
ATOM 750 C CA . LEU A 1 94 ? 14.243 3.041 -6.313 1.00 97.56 94 LEU A CA 1
ATOM 751 C C . LEU A 1 94 ? 14.025 3.949 -7.533 1.00 97.56 94 LEU A C 1
ATOM 753 O O . LEU A 1 94 ? 12.897 4.068 -8.007 1.00 97.56 94 LEU A O 1
ATOM 757 N N . ASP A 1 95 ? 15.080 4.577 -8.063 1.00 97.69 95 ASP A N 1
ATOM 758 C CA . ASP A 1 95 ? 14.939 5.427 -9.250 1.00 97.69 95 ASP A CA 1
ATOM 759 C C . ASP A 1 95 ? 14.524 4.630 -10.494 1.00 97.69 95 ASP A C 1
ATOM 761 O O . ASP A 1 95 ? 13.619 5.061 -11.209 1.00 97.69 95 ASP A O 1
ATOM 765 N N . GLU A 1 96 ? 15.119 3.456 -10.718 1.00 97.38 96 GLU A N 1
ATOM 766 C CA . GLU A 1 96 ? 14.763 2.574 -11.829 1.00 97.38 96 GLU A CA 1
ATOM 767 C C . GLU A 1 96 ? 13.359 1.985 -11.632 1.00 97.38 96 GLU A C 1
ATOM 769 O O . GLU A 1 96 ? 12.562 1.950 -12.573 1.00 97.38 96 GLU A O 1
ATOM 774 N N . HIS A 1 97 ? 13.007 1.587 -10.407 1.00 96.44 97 HIS A N 1
ATOM 775 C CA . HIS A 1 97 ? 11.678 1.070 -10.086 1.00 96.44 97 HIS A CA 1
ATOM 776 C C . HIS A 1 97 ? 10.565 2.083 -10.403 1.00 96.44 97 HIS A C 1
ATOM 778 O O . HIS A 1 97 ? 9.575 1.744 -11.058 1.00 96.44 97 HIS A O 1
ATOM 784 N N . LEU A 1 98 ? 10.758 3.344 -10.003 1.00 95.88 98 LEU A N 1
ATOM 785 C CA . LEU A 1 98 ? 9.839 4.437 -10.323 1.00 95.88 98 LEU A CA 1
ATOM 786 C C . LEU A 1 98 ? 9.861 4.760 -11.823 1.00 95.88 98 LEU A C 1
ATOM 788 O O . LEU A 1 98 ? 8.806 4.867 -12.447 1.00 95.88 98 LEU A O 1
ATOM 792 N N . GLY A 1 99 ? 11.052 4.868 -12.420 1.00 96.25 99 GLY A N 1
ATOM 793 C CA . GLY A 1 99 ? 11.240 5.241 -13.825 1.00 96.25 99 GLY A CA 1
ATOM 794 C C . GLY A 1 99 ? 10.650 4.241 -14.819 1.00 96.25 99 GLY A C 1
ATOM 795 O O . GLY A 1 99 ? 10.135 4.625 -15.867 1.00 96.25 99 GLY A O 1
ATOM 796 N N . THR A 1 100 ? 10.655 2.957 -14.462 1.00 95.56 100 THR A N 1
ATOM 797 C CA . THR A 1 100 ? 10.035 1.881 -15.248 1.00 95.56 100 THR A CA 1
ATOM 798 C C . THR A 1 100 ? 8.536 1.725 -14.985 1.00 95.56 100 THR A C 1
ATOM 800 O O . THR A 1 100 ? 7.920 0.826 -15.550 1.00 95.56 100 THR A O 1
ATOM 803 N N . LEU A 1 101 ? 7.936 2.590 -14.155 1.00 95.81 101 LEU A N 1
ATOM 804 C CA . LEU A 1 101 ? 6.525 2.565 -13.745 1.00 95.81 101 LEU A CA 1
ATOM 805 C C . LEU A 1 101 ? 6.095 1.294 -12.993 1.00 95.81 101 LEU A C 1
ATOM 807 O O . LEU A 1 101 ? 4.896 1.063 -12.821 1.00 95.81 101 LEU A O 1
ATOM 811 N N . ARG A 1 102 ? 7.046 0.484 -12.515 1.00 94.38 102 ARG A N 1
ATOM 812 C CA . ARG A 1 102 ? 6.769 -0.775 -11.801 1.00 94.38 102 ARG A CA 1
ATOM 813 C C . ARG A 1 102 ? 6.145 -0.567 -10.420 1.00 94.38 102 ARG A C 1
ATOM 815 O O . ARG A 1 102 ? 5.528 -1.487 -9.892 1.00 94.38 102 ARG A O 1
ATOM 822 N N . ASP A 1 103 ? 6.262 0.639 -9.870 1.00 93.44 103 ASP A N 1
ATOM 823 C CA . ASP A 1 103 ? 5.521 1.053 -8.673 1.00 93.44 103 ASP A CA 1
ATOM 824 C C . ASP A 1 103 ? 4.004 1.043 -8.933 1.00 93.44 103 ASP A C 1
ATOM 826 O O . ASP A 1 103 ? 3.225 0.526 -8.135 1.00 93.44 103 ASP A O 1
ATOM 830 N N . CYS A 1 104 ? 3.591 1.537 -10.104 1.00 93.50 104 CYS A N 1
ATOM 831 C CA . CYS A 1 104 ? 2.191 1.727 -10.478 1.00 93.50 104 CYS A CA 1
ATOM 832 C C . CYS A 1 104 ? 1.551 0.516 -11.164 1.00 93.50 104 CYS A C 1
ATOM 834 O O . CYS A 1 104 ? 0.324 0.396 -11.136 1.00 93.50 104 CYS A O 1
ATOM 836 N N . PHE A 1 105 ? 2.345 -0.319 -11.839 1.00 94.81 105 PHE A N 1
ATOM 837 C CA . PHE A 1 105 ? 1.840 -1.393 -12.690 1.00 94.81 105 PHE A CA 1
ATOM 838 C C . PHE A 1 105 ? 2.684 -2.664 -12.568 1.00 94.81 105 PHE A C 1
ATOM 840 O O . PHE A 1 105 ? 3.908 -2.610 -12.665 1.00 94.81 105 PHE A O 1
ATOM 847 N N . ALA A 1 106 ? 2.021 -3.817 -12.449 1.00 92.62 106 ALA A N 1
ATOM 848 C CA . ALA A 1 106 ? 2.667 -5.131 -12.494 1.00 92.62 106 ALA A CA 1
ATOM 849 C C . ALA A 1 106 ? 3.343 -5.383 -13.854 1.00 92.62 106 ALA A C 1
ATOM 851 O O . ALA A 1 106 ? 4.488 -5.826 -13.916 1.00 92.62 106 ALA A O 1
ATOM 852 N N . ASP A 1 107 ? 2.651 -5.019 -14.939 1.00 92.81 107 ASP A N 1
ATOM 853 C CA . ASP A 1 107 ? 3.193 -4.999 -16.298 1.00 92.81 107 ASP A CA 1
ATOM 854 C C . ASP A 1 107 ? 2.991 -3.608 -16.920 1.00 92.81 107 ASP A C 1
ATOM 856 O O . ASP A 1 107 ? 1.934 -3.325 -17.501 1.00 92.81 107 ASP A O 1
ATOM 860 N N . PRO A 1 108 ? 3.987 -2.713 -16.802 1.00 93.38 108 PRO A N 1
ATOM 861 C CA . PRO A 1 108 ? 3.921 -1.382 -17.391 1.00 93.38 108 PRO A CA 1
ATOM 862 C C . PRO A 1 108 ? 3.711 -1.384 -18.909 1.00 93.38 108 PRO A C 1
ATOM 864 O O . PRO A 1 108 ? 3.043 -0.489 -19.417 1.00 9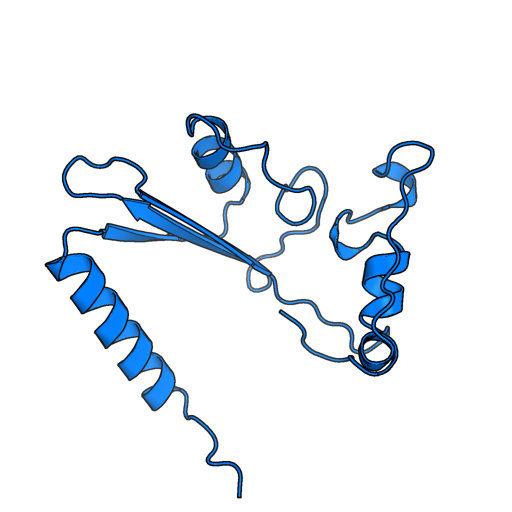3.38 108 PRO A O 1
ATOM 867 N N . GLY A 1 109 ? 4.232 -2.379 -19.636 1.00 92.06 109 GLY A N 1
ATOM 868 C CA . GLY A 1 109 ? 4.111 -2.445 -21.096 1.00 92.06 109 GLY A CA 1
ATOM 869 C C . GLY A 1 109 ? 2.681 -2.711 -21.565 1.00 92.06 109 GLY A C 1
ATOM 870 O O . GLY A 1 109 ? 2.290 -2.250 -22.636 1.00 92.06 109 GLY A O 1
ATOM 871 N N . LEU A 1 110 ? 1.893 -3.418 -20.751 1.00 90.81 110 LEU A N 1
ATOM 872 C CA . LEU A 1 110 ? 0.486 -3.713 -21.030 1.00 90.81 110 LEU A CA 1
ATOM 873 C C . LEU A 1 110 ? -0.488 -2.725 -20.378 1.00 90.81 110 LEU A C 1
ATOM 875 O O . LEU A 1 110 ? -1.560 -2.473 -20.927 1.00 90.81 110 LEU A O 1
ATOM 879 N N . LYS A 1 111 ? -0.163 -2.218 -19.184 1.00 90.44 111 LYS A N 1
ATOM 880 C CA . LYS A 1 111 ? -1.109 -1.476 -18.332 1.00 90.44 111 LYS A CA 1
ATOM 881 C C . LYS A 1 111 ? -0.918 0.037 -18.367 1.00 90.44 111 LYS A C 1
ATOM 883 O O . LYS A 1 111 ? -1.874 0.759 -18.082 1.00 90.44 111 LYS A O 1
ATOM 888 N N . ALA A 1 112 ? 0.278 0.530 -18.687 1.00 92.25 112 ALA A N 1
ATOM 889 C CA . ALA A 1 112 ? 0.507 1.965 -18.758 1.00 92.25 112 ALA A CA 1
ATOM 890 C C . ALA A 1 112 ? -0.123 2.543 -20.034 1.00 92.25 112 ALA A C 1
ATOM 892 O O . ALA A 1 112 ? 0.015 1.996 -21.128 1.00 92.25 112 ALA A O 1
ATOM 893 N N . GLY A 1 113 ? -0.814 3.677 -19.905 1.00 90.94 113 GLY A N 1
ATOM 894 C CA . GLY A 1 113 ? -1.351 4.390 -21.064 1.00 90.94 113 GLY A CA 1
ATOM 895 C C . GLY A 1 113 ? -0.228 4.941 -21.957 1.00 90.94 113 GLY A C 1
ATOM 896 O O . GLY A 1 113 ? 0.861 5.233 -21.445 1.00 90.94 113 GLY A O 1
ATOM 897 N N . PRO A 1 114 ? -0.468 5.146 -23.266 1.00 91.00 114 PRO A N 1
ATOM 898 C CA . PRO A 1 114 ? 0.509 5.767 -24.157 1.00 91.00 114 PRO A CA 1
ATOM 899 C C . PRO A 1 114 ? 1.023 7.098 -23.594 1.00 91.00 114 PRO A C 1
ATOM 901 O O . PRO A 1 114 ? 0.237 7.952 -23.190 1.00 91.00 114 PRO A O 1
ATOM 904 N N . GLY A 1 115 ? 2.346 7.267 -23.561 1.00 90.94 115 GLY A N 1
ATOM 905 C CA . GLY A 1 115 ? 2.990 8.476 -23.035 1.00 90.94 115 GLY A CA 1
ATOM 906 C C . GLY A 1 115 ? 3.100 8.552 -21.508 1.00 90.94 115 GLY A C 1
ATOM 907 O O . GLY A 1 115 ? 3.558 9.572 -20.998 1.00 90.94 115 GLY A O 1
ATOM 908 N N . SER A 1 116 ? 2.719 7.504 -20.770 1.00 92.56 116 SER A N 1
ATOM 909 C CA . SER A 1 116 ? 2.967 7.445 -19.325 1.00 92.56 116 SER A CA 1
ATOM 910 C C . SER A 1 116 ? 4.468 7.427 -19.041 1.00 92.56 116 SER A C 1
ATOM 912 O O . SER A 1 116 ? 5.216 6.657 -1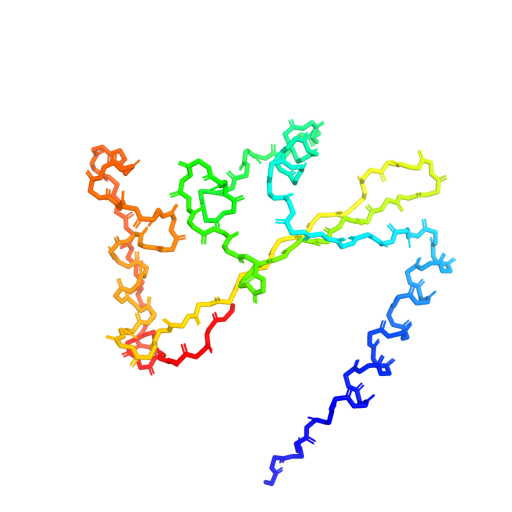9.640 1.00 92.56 116 SER A O 1
ATOM 914 N N . SER A 1 117 ? 4.903 8.249 -18.092 1.00 93.62 117 SER A N 1
ATOM 915 C CA . SER A 1 117 ? 6.292 8.296 -17.638 1.00 93.62 117 SER A CA 1
ATOM 916 C C . SER A 1 117 ? 6.359 8.771 -16.193 1.00 93.62 117 SER A C 1
ATOM 918 O O . SER A 1 117 ? 5.528 9.575 -15.770 1.00 93.62 117 SER A O 1
ATOM 920 N N . CYS A 1 118 ? 7.369 8.320 -15.460 1.00 94.56 118 CYS A N 1
ATOM 921 C CA . CYS A 1 118 ? 7.718 8.827 -14.142 1.00 94.56 118 CYS A CA 1
ATOM 922 C C . CYS A 1 118 ? 9.226 9.071 -14.117 1.00 94.56 118 CYS A C 1
ATOM 924 O O . CYS A 1 118 ? 9.986 8.312 -14.712 1.00 94.56 118 CYS A O 1
ATOM 926 N N . SER A 1 119 ? 9.653 10.130 -13.436 1.00 93.94 119 SER A N 1
ATOM 927 C CA . SER A 1 119 ? 11.065 10.472 -13.293 1.00 93.94 119 SER A CA 1
ATOM 928 C C . SER A 1 119 ? 11.351 10.804 -11.838 1.00 93.94 119 SER A C 1
ATOM 930 O O . SER A 1 119 ? 10.733 11.706 -11.271 1.00 93.94 119 SER A O 1
ATOM 932 N N . CYS A 1 120 ? 12.315 10.103 -11.240 1.00 93.88 120 CYS A N 1
ATOM 933 C CA . CYS A 1 120 ? 12.835 10.440 -9.922 1.00 93.88 120 CYS A CA 1
ATOM 934 C C . CYS A 1 120 ? 14.095 11.301 -10.068 1.00 93.88 120 CYS A C 1
ATOM 936 O O . CYS A 1 120 ? 15.115 10.852 -10.588 1.00 93.88 120 CYS A O 1
ATOM 938 N N . TYR A 1 121 ? 14.030 12.550 -9.607 1.00 95.44 121 TYR A N 1
ATOM 939 C CA . TYR A 1 121 ? 15.159 13.485 -9.692 1.00 95.44 121 TYR A CA 1
ATOM 940 C C . TYR A 1 121 ? 16.088 13.433 -8.477 1.00 95.44 121 TYR A C 1
ATOM 942 O O . TYR A 1 121 ? 17.157 14.040 -8.506 1.00 95.44 121 TYR A O 1
ATOM 950 N N . ALA A 1 122 ? 15.701 12.728 -7.412 1.00 96.81 122 ALA A N 1
ATOM 951 C CA . ALA A 1 122 ? 16.509 12.608 -6.209 1.00 96.81 122 ALA A CA 1
ATOM 952 C C . ALA A 1 122 ? 17.738 11.721 -6.489 1.00 96.81 122 ALA A C 1
ATOM 954 O O . ALA A 1 122 ? 17.571 10.524 -6.728 1.00 96.81 122 ALA A O 1
ATOM 955 N N . PRO A 1 123 ? 18.980 12.243 -6.417 1.00 96.75 123 PRO A N 1
ATOM 956 C CA . PRO A 1 123 ? 20.166 11.438 -6.712 1.00 96.75 123 PRO A CA 1
ATOM 957 C C . PRO A 1 123 ? 20.328 10.245 -5.764 1.00 96.75 123 PRO A C 1
ATOM 959 O O . PRO A 1 123 ? 20.821 9.200 -6.174 1.00 96.75 123 PRO A O 1
ATOM 962 N N . SER A 1 124 ? 19.866 10.383 -4.517 1.00 97.62 124 SER A N 1
ATOM 963 C CA . SER A 1 124 ? 19.878 9.313 -3.516 1.00 97.62 124 SER A CA 1
ATOM 964 C C . SER A 1 124 ? 19.015 8.112 -3.905 1.00 97.62 124 SER A C 1
ATOM 966 O O . SER A 1 124 ? 19.334 6.998 -3.502 1.00 97.62 124 SER A O 1
ATOM 968 N N . ALA A 1 125 ? 17.969 8.286 -4.722 1.00 97.44 125 ALA A N 1
ATOM 969 C CA . ALA A 1 125 ? 17.119 7.177 -5.157 1.00 97.44 125 ALA A CA 1
ATOM 970 C C . ALA A 1 125 ? 17.883 6.135 -5.991 1.00 97.44 125 ALA A C 1
ATOM 972 O O . ALA A 1 125 ? 17.522 4.962 -5.970 1.00 97.44 125 ALA A O 1
ATOM 973 N N . ARG A 1 126 ? 18.991 6.537 -6.630 1.00 97.44 126 ARG A N 1
ATOM 974 C CA . ARG A 1 126 ? 19.893 5.639 -7.372 1.00 97.44 126 ARG A CA 1
ATOM 975 C C . ARG A 1 126 ? 20.661 4.669 -6.486 1.00 97.44 126 ARG A C 1
ATOM 977 O O . ARG A 1 126 ? 21.149 3.656 -6.970 1.00 97.44 126 ARG A O 1
ATOM 984 N N . SER A 1 127 ? 20.792 4.982 -5.199 1.00 97.62 127 SER A N 1
ATOM 985 C CA . SER A 1 127 ? 21.472 4.127 -4.222 1.00 97.62 127 SER A CA 1
ATOM 986 C C . SER A 1 127 ? 20.515 3.408 -3.271 1.00 97.62 127 SER A C 1
ATOM 988 O O . SER A 1 127 ? 20.962 2.578 -2.483 1.00 97.62 127 SER A O 1
ATOM 990 N N . ILE A 1 128 ? 19.215 3.723 -3.306 1.00 98.06 128 ILE A N 1
ATOM 991 C CA . ILE A 1 128 ? 18.212 3.050 -2.473 1.00 98.06 128 ILE A CA 1
ATOM 992 C C . ILE A 1 128 ? 17.867 1.711 -3.126 1.00 98.06 128 ILE A C 1
ATOM 994 O O . ILE A 1 128 ? 17.332 1.677 -4.231 1.00 98.06 128 ILE A O 1
ATOM 998 N N . THR A 1 129 ? 18.186 0.627 -2.425 1.00 98.06 129 THR A N 1
ATOM 999 C CA . THR A 1 129 ? 17.967 -0.773 -2.820 1.00 98.06 129 THR A CA 1
ATOM 1000 C C . THR A 1 129 ? 17.526 -1.579 -1.590 1.00 98.06 129 THR A C 1
ATOM 1002 O O . THR A 1 129 ? 17.559 -1.071 -0.466 1.00 98.06 129 THR A O 1
ATOM 1005 N N . GLY A 1 130 ? 17.125 -2.836 -1.781 1.00 97.00 130 GLY A N 1
ATOM 1006 C CA . GLY A 1 130 ? 16.649 -3.710 -0.703 1.00 97.00 130 GLY A CA 1
ATOM 1007 C C . GLY A 1 130 ? 15.168 -3.499 -0.382 1.00 97.00 130 GLY A C 1
ATOM 1008 O O . GLY A 1 130 ? 14.373 -3.253 -1.284 1.00 97.00 130 GLY A O 1
ATOM 1009 N N . LEU A 1 131 ? 14.779 -3.629 0.890 1.00 95.31 131 LEU A N 1
ATOM 1010 C CA . LEU A 1 131 ? 13.384 -3.459 1.305 1.00 95.31 131 LEU A CA 1
ATOM 1011 C C . LEU A 1 131 ? 13.028 -1.973 1.436 1.00 95.31 131 LEU A C 1
ATOM 1013 O O . LEU A 1 131 ? 13.615 -1.268 2.257 1.00 95.31 131 LEU A O 1
ATOM 1017 N N . VAL A 1 132 ? 12.061 -1.514 0.641 1.00 94.88 132 VAL A N 1
ATOM 1018 C CA . VAL A 1 132 ? 11.645 -0.104 0.555 1.00 94.88 132 VAL A CA 1
ATOM 1019 C C . VAL A 1 132 ? 10.131 -0.008 0.711 1.00 94.88 132 VAL A C 1
ATOM 1021 O O . VAL A 1 132 ? 9.410 -0.745 0.045 1.00 94.88 132 VAL A O 1
ATOM 1024 N N . ALA A 1 133 ? 9.651 0.874 1.589 1.00 89.62 133 ALA A N 1
ATOM 1025 C CA . ALA A 1 133 ? 8.229 1.109 1.862 1.00 89.62 133 ALA A CA 1
ATOM 1026 C C . ALA A 1 133 ? 7.854 2.581 1.655 1.00 89.62 133 ALA A C 1
ATOM 1028 O O . ALA A 1 133 ? 8.767 3.431 1.785 1.00 89.62 133 ALA A O 1
#

Radius of gyration: 17.53 Å; chains: 1; bounding box: 46×26×48 Å

Sequence (133 aa):
MQDNVTTLDISKFICAAYELARKSGLHITMGDDFEEYVRITDRLPGKSPTYPHFRPDCSDLLPGKAFWIIGRDREDRVAHVQAMRLYDLSTTSLDEHLGTLRDCFADPGLKAGPGSSCSCYAPSARSITGLVA